Protein AF-A0A453FCE9-F1 (afdb_monomer)

Structure (mmCIF, N/CA/C/O backbone):
data_AF-A0A453FCE9-F1
#
_entry.id   AF-A0A453FCE9-F1
#
loop_
_atom_site.group_PDB
_atom_site.id
_atom_site.type_symbol
_atom_site.label_atom_id
_atom_site.label_alt_id
_atom_site.label_comp_id
_atom_site.label_asym_id
_atom_site.label_entity_id
_atom_site.label_seq_id
_atom_site.pdbx_PDB_ins_code
_atom_site.Cartn_x
_atom_site.Cartn_y
_atom_site.Cartn_z
_atom_site.occupancy
_atom_site.B_iso_or_equiv
_atom_site.auth_seq_id
_atom_site.auth_comp_id
_atom_site.auth_asym_id
_atom_site.auth_atom_id
_atom_site.pdbx_PDB_model_num
ATOM 1 N N . LEU A 1 1 ? -21.455 55.729 -18.531 1.00 39.31 1 LEU A N 1
ATOM 2 C CA . LEU A 1 1 ? -21.793 55.379 -19.933 1.00 39.31 1 LEU A CA 1
ATOM 3 C C . LEU A 1 1 ? -20.491 55.384 -20.735 1.00 39.31 1 LEU A C 1
ATOM 5 O O . LEU A 1 1 ? -19.823 56.404 -20.617 1.00 39.31 1 LEU A O 1
ATOM 9 N N . PRO A 1 2 ? -20.115 54.354 -21.525 1.00 51.72 2 PRO A N 1
ATOM 10 C CA . PRO A 1 2 ? -20.736 53.037 -21.735 1.00 51.72 2 PRO A CA 1
ATOM 11 C C . PRO A 1 2 ? -19.762 51.812 -21.690 1.00 51.72 2 PRO A C 1
ATOM 13 O O . PRO A 1 2 ? -18.545 51.950 -21.678 1.00 51.72 2 PRO A O 1
ATOM 16 N N . SER A 1 3 ? -20.381 50.621 -21.651 1.00 37.94 3 SER A N 1
ATOM 17 C CA . SER A 1 3 ? -19.932 49.245 -22.028 1.00 37.94 3 SER A CA 1
ATOM 18 C C . SER A 1 3 ? -19.780 49.135 -23.584 1.00 37.94 3 SER A C 1
ATOM 20 O O . SER A 1 3 ? -20.099 50.161 -24.194 1.00 37.94 3 SER A O 1
ATOM 22 N N . PRO A 1 4 ? -19.435 48.011 -24.299 1.00 54.06 4 PRO A N 1
ATOM 23 C CA . PRO A 1 4 ? -19.631 46.579 -23.962 1.00 54.06 4 PRO A CA 1
ATOM 24 C C . PRO A 1 4 ? -18.643 45.498 -24.508 1.00 54.06 4 PRO A C 1
ATOM 26 O O . PRO A 1 4 ? -17.776 45.780 -25.320 1.00 54.06 4 PRO A O 1
ATOM 29 N N . ALA A 1 5 ? -18.904 44.241 -24.081 1.00 40.88 5 ALA A N 1
ATOM 30 C CA . ALA A 1 5 ? -18.651 42.920 -24.719 1.00 40.88 5 ALA A CA 1
ATOM 31 C C . ALA A 1 5 ? -17.180 42.502 -24.978 1.00 40.88 5 ALA A C 1
ATOM 33 O O . ALA A 1 5 ? -16.401 43.263 -25.518 1.00 40.88 5 ALA A O 1
ATOM 34 N N . HIS A 1 6 ? -16.672 41.315 -24.613 1.00 47.91 6 HIS A N 1
ATOM 35 C CA . HIS A 1 6 ? -17.135 39.925 -24.786 1.00 47.91 6 HIS A CA 1
ATOM 36 C C . HIS A 1 6 ? -16.629 39.073 -23.590 1.00 47.91 6 HIS A C 1
ATOM 38 O O . HIS A 1 6 ? -15.450 39.117 -23.268 1.00 47.91 6 HIS A O 1
ATOM 44 N N . THR A 1 7 ? -17.464 38.464 -22.741 1.00 46.72 7 THR A N 1
ATOM 45 C CA . THR A 1 7 ? -18.070 37.110 -22.818 1.00 46.72 7 THR A CA 1
ATOM 46 C C . THR A 1 7 ? -17.187 35.991 -23.388 1.00 46.72 7 THR A C 1
ATOM 48 O O . THR A 1 7 ? -17.148 35.808 -24.599 1.00 46.72 7 THR A O 1
ATOM 51 N N . ALA A 1 8 ? -16.609 35.168 -22.504 1.00 35.97 8 ALA A N 1
ATOM 52 C CA . ALA A 1 8 ? -16.487 33.715 -22.684 1.00 35.97 8 ALA A CA 1
ATOM 53 C C . ALA A 1 8 ? -16.200 33.046 -21.325 1.00 35.97 8 ALA A C 1
ATOM 55 O O . ALA A 1 8 ? -15.065 32.976 -20.863 1.00 35.97 8 ALA A O 1
ATOM 56 N N . ALA A 1 9 ? -17.262 32.580 -20.667 1.00 39.06 9 ALA A N 1
ATOM 57 C CA . ALA A 1 9 ? -17.182 31.677 -19.529 1.00 39.06 9 ALA A CA 1
ATOM 58 C C . ALA A 1 9 ? -17.014 30.245 -20.055 1.00 39.06 9 ALA A C 1
ATOM 60 O O . ALA A 1 9 ? -17.889 29.742 -20.758 1.00 39.06 9 ALA A O 1
ATOM 61 N N . LEU A 1 10 ? -15.915 29.577 -19.708 1.00 39.09 10 LEU A N 1
ATOM 62 C CA . LEU A 1 10 ? -15.768 28.138 -19.919 1.00 39.09 10 LEU A CA 1
ATOM 63 C C . LEU A 1 10 ? -16.264 27.415 -18.667 1.00 39.09 10 LEU A C 1
ATOM 65 O O . LEU A 1 10 ? -15.528 27.168 -17.716 1.00 39.09 10 LEU A O 1
ATOM 69 N N . SER A 1 11 ? -17.563 27.126 -18.672 1.00 38.25 11 SER A N 1
ATOM 70 C CA . SER A 1 11 ? -18.203 26.204 -17.741 1.00 38.25 11 SER A CA 1
ATOM 71 C C . SER A 1 11 ? -18.007 24.782 -18.273 1.00 38.25 11 SER A C 1
ATOM 73 O O . SER A 1 11 ? -18.628 24.389 -19.260 1.00 38.25 11 SER A O 1
ATOM 75 N N . LEU A 1 12 ? -17.116 24.011 -17.649 1.00 40.22 12 LEU A N 1
ATOM 76 C CA . LEU A 1 12 ? -16.995 22.575 -17.899 1.00 40.22 12 LEU A CA 1
ATOM 77 C C . LEU A 1 12 ? -18.063 21.849 -17.077 1.00 40.22 12 LEU A C 1
ATOM 79 O O . LEU A 1 12 ? -17.858 21.457 -15.930 1.00 40.22 12 LEU A O 1
ATOM 83 N N . ALA A 1 13 ? -19.239 21.721 -17.687 1.00 37.03 13 ALA A N 1
ATOM 84 C CA . ALA A 1 13 ? -20.346 20.918 -17.205 1.00 37.03 13 ALA A CA 1
ATOM 85 C C . ALA A 1 13 ? -20.037 19.426 -17.400 1.00 37.03 13 ALA A C 1
ATOM 87 O O . ALA A 1 13 ? -20.143 18.897 -18.506 1.00 37.03 13 ALA A O 1
ATOM 88 N N . TRP A 1 14 ? -19.715 18.726 -16.315 1.00 36.38 14 TRP A N 1
ATOM 89 C CA . TRP A 1 14 ? -19.749 17.265 -16.291 1.00 36.38 14 TRP A CA 1
ATOM 90 C C . TRP A 1 14 ? -21.196 16.835 -16.049 1.00 36.38 14 TRP A C 1
ATOM 92 O O . TRP A 1 14 ? -21.679 16.735 -14.923 1.00 36.38 14 TRP A O 1
ATOM 102 N N . ARG A 1 15 ? -21.924 16.668 -17.155 1.00 35.59 15 ARG A N 1
ATOM 103 C CA . ARG A 1 15 ? -23.283 16.129 -17.197 1.00 35.59 15 ARG A CA 1
ATOM 104 C C . ARG A 1 15 ? -23.206 14.611 -17.009 1.00 35.59 15 ARG A C 1
ATOM 106 O O . ARG A 1 15 ? -22.945 13.888 -17.963 1.00 35.59 15 ARG A O 1
ATOM 113 N N . LEU A 1 16 ? -23.433 14.136 -15.787 1.00 41.66 16 LEU A N 1
ATOM 114 C CA . LEU A 1 16 ? -23.678 12.717 -15.513 1.00 41.66 16 LEU A CA 1
ATOM 115 C C . LEU A 1 16 ? -25.127 12.357 -15.893 1.00 41.66 16 LEU A C 1
ATOM 117 O O . LEU A 1 16 ? -26.046 13.079 -15.494 1.00 41.66 16 LEU A O 1
ATOM 121 N N . PRO A 1 17 ? -25.370 11.266 -16.641 1.00 45.47 17 PRO A N 1
ATOM 122 C CA . PRO A 1 17 ? -26.703 10.719 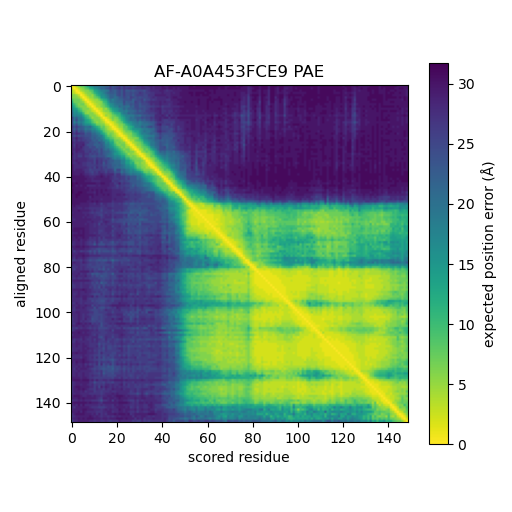-16.833 1.00 45.47 17 PRO A CA 1
ATOM 123 C C . PRO A 1 17 ? -27.001 9.655 -15.765 1.00 45.47 17 PRO A C 1
ATOM 125 O O . PRO A 1 17 ? -26.211 8.738 -15.563 1.00 45.47 17 PRO A O 1
ATOM 128 N N . GLY A 1 18 ? -28.177 9.740 -15.137 1.00 35.00 18 GLY A N 1
ATOM 129 C CA . GLY A 1 18 ? -28.798 8.590 -14.468 1.00 35.00 18 GLY A CA 1
ATOM 130 C C . GLY A 1 18 ? -28.959 8.696 -12.953 1.00 35.00 18 GLY A C 1
ATOM 131 O O . GLY A 1 18 ? -28.340 7.946 -12.210 1.00 35.00 18 GLY A O 1
ATOM 132 N N . CYS A 1 19 ? -29.872 9.558 -12.504 1.00 42.72 19 CYS A N 1
ATOM 133 C CA . CYS A 1 19 ? -30.542 9.397 -11.212 1.00 42.72 19 CYS A CA 1
ATOM 134 C C . CYS A 1 19 ? -31.909 8.734 -11.437 1.00 42.72 19 CYS A C 1
ATOM 136 O O . CYS A 1 19 ? -32.714 9.268 -12.201 1.00 42.72 19 CYS A O 1
ATOM 138 N N . PRO A 1 20 ? -32.218 7.650 -10.713 1.00 45.31 20 PRO A N 1
ATOM 139 C CA . PRO A 1 20 ? -33.559 7.448 -10.180 1.00 45.31 20 PRO A CA 1
ATOM 140 C C . PRO A 1 20 ? -33.468 7.338 -8.650 1.00 45.31 20 PRO A C 1
ATOM 142 O O . PRO A 1 20 ? -32.755 6.513 -8.091 1.00 45.31 20 PRO A O 1
ATOM 145 N N . SER A 1 21 ? -34.030 8.330 -7.962 1.00 40.03 21 SER A N 1
ATOM 146 C CA . SER A 1 21 ? -35.300 8.227 -7.224 1.00 40.03 21 SER A CA 1
ATOM 147 C C . SER A 1 21 ? -35.096 8.047 -5.718 1.00 40.03 21 SER A C 1
ATOM 149 O O . SER A 1 21 ? -34.956 6.937 -5.212 1.00 40.03 21 SER A O 1
ATOM 151 N N . SER A 1 22 ? -35.148 9.177 -5.006 1.00 48.56 22 SER A N 1
ATOM 152 C CA . SER A 1 22 ? -35.594 9.237 -3.610 1.00 48.56 22 SER A CA 1
ATOM 153 C C . SER A 1 22 ? -37.014 8.669 -3.487 1.00 48.56 22 SER A C 1
ATOM 155 O O . SER A 1 22 ? -37.815 8.805 -4.413 1.00 48.56 22 SER A O 1
ATOM 157 N N . PRO A 1 23 ? -37.363 8.107 -2.324 1.00 44.03 23 PRO A N 1
ATOM 158 C CA . PRO A 1 23 ? -38.251 8.848 -1.422 1.00 44.03 23 PRO A CA 1
ATOM 159 C C . PRO A 1 23 ? -37.747 8.754 0.031 1.00 44.03 23 PRO A C 1
ATOM 161 O O . PRO A 1 23 ? -37.318 7.708 0.499 1.00 44.03 23 PRO A O 1
ATOM 164 N N . SER A 1 24 ? -37.615 9.864 0.756 1.00 47.34 24 SER A N 1
ATOM 165 C CA . SER A 1 24 ? -38.717 10.513 1.482 1.00 47.34 24 SER A CA 1
ATOM 166 C C . SER A 1 24 ? -39.501 9.513 2.341 1.00 47.34 24 SER A C 1
ATOM 168 O O . SER A 1 24 ? -40.599 9.093 1.987 1.00 47.34 24 SER A O 1
ATOM 170 N N . VAL A 1 25 ? -38.916 9.097 3.469 1.00 35.62 25 VAL A N 1
ATOM 171 C CA . VAL A 1 25 ? -39.656 8.367 4.505 1.00 35.62 25 VAL A CA 1
ATOM 172 C C . VAL A 1 25 ? -40.380 9.400 5.354 1.00 35.62 25 VAL A C 1
ATOM 174 O O . VAL A 1 25 ? -39.794 10.091 6.187 1.00 35.62 25 VAL A O 1
ATOM 177 N N . ALA A 1 26 ? -41.667 9.528 5.054 1.00 36.78 26 ALA A N 1
ATOM 178 C CA . ALA A 1 26 ? -42.620 10.328 5.785 1.00 36.78 26 ALA A CA 1
ATOM 179 C C . ALA A 1 26 ? -42.751 9.835 7.230 1.00 36.78 26 ALA A C 1
ATOM 181 O O . ALA A 1 26 ? -42.926 8.650 7.511 1.00 36.78 26 ALA A O 1
ATOM 182 N N . LEU A 1 27 ? -42.716 10.805 8.133 1.00 43.09 27 LEU A N 1
ATOM 183 C CA . LEU A 1 27 ? -43.247 10.721 9.478 1.00 43.09 27 LEU A CA 1
ATOM 184 C C . LEU A 1 27 ? -44.753 10.423 9.375 1.00 43.09 27 LEU A C 1
ATOM 186 O O . LEU A 1 27 ? -45.506 11.264 8.884 1.00 43.09 27 LEU A O 1
ATOM 190 N N . GLN A 1 28 ? -45.213 9.261 9.838 1.00 37.41 28 GLN A N 1
ATOM 191 C CA . GLN A 1 28 ? -46.628 9.078 10.154 1.00 37.41 28 GLN A CA 1
ATOM 192 C C . GLN A 1 28 ? -46.808 8.258 11.429 1.00 37.41 28 GLN A C 1
ATOM 194 O O . GLN A 1 28 ? -46.182 7.222 11.642 1.00 37.41 28 GLN A O 1
ATOM 199 N N . ALA A 1 29 ? -47.625 8.840 12.301 1.00 35.28 29 ALA A N 1
ATOM 200 C CA . ALA A 1 29 ? -47.950 8.419 13.647 1.00 35.28 29 ALA A CA 1
ATOM 201 C C . ALA A 1 29 ? -49.017 7.304 13.676 1.00 35.28 29 ALA A C 1
ATOM 203 O O . ALA A 1 29 ? -49.667 7.020 12.675 1.00 35.28 29 ALA A O 1
ATOM 204 N N . LEU A 1 30 ? -49.168 6.707 14.865 1.00 40.12 30 LEU A N 1
ATOM 205 C CA . LEU A 1 30 ? -50.062 5.612 15.272 1.00 40.12 30 LEU A CA 1
ATOM 206 C C . LEU A 1 30 ? -51.540 5.775 14.817 1.00 40.12 30 LEU A C 1
ATOM 208 O O . LEU A 1 30 ? -51.993 6.892 14.569 1.00 40.12 30 LEU A O 1
ATOM 212 N N . PRO A 1 31 ? -52.347 4.694 14.871 1.00 45.50 31 PRO A N 1
ATOM 213 C CA . PRO A 1 31 ? -53.148 4.519 16.085 1.00 45.50 31 PRO A CA 1
ATOM 214 C C . PRO A 1 31 ? -53.189 3.090 16.650 1.00 45.50 31 PRO A C 1
ATOM 216 O O . PRO A 1 31 ? -53.050 2.076 15.974 1.00 45.50 31 PRO A O 1
ATOM 219 N N . VAL A 1 32 ? -53.400 3.095 17.960 1.00 53.56 32 VAL A N 1
ATOM 220 C CA . VAL A 1 32 ? -53.694 2.009 18.889 1.00 53.56 32 VAL A CA 1
ATOM 221 C C . VAL A 1 32 ? -54.953 1.217 18.501 1.00 53.56 32 VAL A C 1
ATOM 223 O O . VAL A 1 32 ? -55.996 1.804 18.228 1.00 53.56 32 VAL A O 1
ATOM 226 N N . ALA A 1 33 ? -54.890 -0.115 18.561 1.00 35.31 33 ALA A N 1
ATOM 227 C CA . ALA A 1 33 ? -56.069 -0.967 18.713 1.00 35.31 33 ALA A CA 1
ATOM 228 C C . ALA A 1 33 ? -55.697 -2.229 19.508 1.00 35.31 33 ALA A C 1
ATOM 230 O O . ALA A 1 33 ? -54.917 -3.066 19.061 1.00 35.31 33 ALA A O 1
ATOM 231 N N . ALA A 1 34 ? -56.231 -2.303 20.725 1.00 44.38 34 ALA A N 1
ATOM 232 C CA . ALA A 1 34 ? -56.152 -3.427 21.656 1.00 44.38 34 ALA A CA 1
ATOM 233 C C . ALA A 1 34 ? -57.446 -4.309 21.544 1.00 44.38 34 ALA A C 1
ATOM 235 O O . ALA A 1 34 ? -58.241 -4.055 20.642 1.00 44.38 34 ALA A O 1
ATOM 236 N N . PRO A 1 35 ? -57.681 -5.342 22.392 1.00 73.19 35 PRO A N 1
ATOM 237 C CA . PRO A 1 35 ? -57.877 -6.777 22.068 1.00 73.19 35 PRO A CA 1
ATOM 238 C C . PRO A 1 35 ? -59.355 -7.262 22.265 1.00 73.19 35 PRO A C 1
ATOM 240 O O . PRO A 1 35 ? -60.193 -6.378 22.462 1.00 73.19 35 PRO A O 1
ATOM 243 N N . PRO A 1 36 ? -59.768 -8.575 22.217 1.00 61.66 36 PRO A N 1
ATOM 244 C CA . PRO A 1 36 ? -59.579 -9.571 23.315 1.00 61.66 36 PRO A CA 1
ATOM 245 C C . PRO A 1 36 ? -59.648 -11.090 22.849 1.00 61.66 36 PRO A C 1
ATOM 247 O O . PRO A 1 36 ? -59.288 -11.351 21.705 1.00 61.66 36 PRO A O 1
ATOM 250 N N . PRO A 1 37 ? -59.990 -12.128 23.671 1.00 63.78 37 PRO A N 1
ATOM 251 C CA . PRO A 1 37 ? -59.034 -13.119 24.213 1.00 63.78 37 PRO A CA 1
ATOM 252 C C . PRO A 1 37 ? -59.446 -14.612 24.035 1.00 63.78 37 PRO A C 1
ATOM 254 O O . PRO A 1 37 ? -60.570 -14.900 23.640 1.00 63.78 37 PRO A O 1
ATOM 257 N N . SER A 1 38 ? -58.584 -15.580 24.402 1.00 44.06 38 SER A N 1
ATOM 258 C CA . SER A 1 38 ? -58.909 -16.703 25.331 1.00 44.06 38 SER A CA 1
ATOM 259 C C . SER A 1 38 ? -57.966 -17.924 25.256 1.00 44.06 38 SER A C 1
ATOM 261 O O . SER A 1 38 ? -57.537 -18.358 24.193 1.00 44.06 38 SER A O 1
ATOM 263 N N . SER A 1 39 ? -57.749 -18.514 26.439 1.00 49.22 39 SER A N 1
ATOM 264 C CA . SER A 1 39 ? -57.092 -19.792 26.776 1.00 49.22 39 SER A CA 1
ATOM 265 C C . SER A 1 39 ? -55.552 -19.768 26.878 1.00 49.22 39 SER A C 1
ATOM 267 O O . SER A 1 39 ? -54.829 -19.875 25.902 1.00 49.22 39 SER A O 1
ATOM 269 N N . SER A 1 40 ? -54.981 -19.405 28.032 1.00 51.12 40 SER A N 1
ATOM 270 C CA . SER A 1 40 ? -54.836 -20.222 29.258 1.00 51.12 40 SER A CA 1
ATOM 271 C C . SER A 1 40 ? -53.807 -21.350 29.130 1.00 51.12 40 SER A C 1
ATOM 273 O O . SER A 1 40 ? -54.182 -22.510 29.025 1.00 51.12 40 SER A O 1
ATOM 275 N N . ALA A 1 41 ? -52.514 -21.032 29.241 1.00 38.44 41 ALA A N 1
ATOM 276 C CA . ALA A 1 41 ? -51.516 -21.994 29.714 1.00 38.44 41 ALA A CA 1
ATOM 277 C C . ALA A 1 41 ? -50.272 -21.276 30.265 1.00 38.44 41 ALA A C 1
ATOM 279 O O . ALA A 1 41 ? -49.434 -20.775 29.530 1.00 38.44 41 ALA A O 1
ATOM 280 N N . ALA A 1 42 ? -50.225 -21.208 31.594 1.00 38.19 42 ALA A N 1
ATOM 281 C CA . ALA A 1 42 ? -49.042 -21.320 32.442 1.00 38.19 42 ALA A CA 1
ATOM 282 C C . ALA A 1 42 ? -47.712 -20.672 31.988 1.00 38.19 42 ALA A C 1
ATOM 284 O O . ALA A 1 42 ? -46.970 -21.197 31.171 1.00 38.19 42 ALA A O 1
ATOM 285 N N . ARG A 1 43 ? -47.363 -19.587 32.693 1.00 43.28 43 ARG A N 1
ATOM 286 C CA . ARG A 1 43 ? -46.029 -19.287 33.247 1.00 43.28 43 ARG A CA 1
ATOM 287 C C . ARG A 1 43 ? -44.845 -20.076 32.657 1.00 43.28 43 ARG A C 1
ATOM 289 O O . ARG A 1 43 ? -44.532 -21.163 33.135 1.00 43.28 43 ARG A O 1
ATOM 296 N N . GLN A 1 44 ? -44.039 -19.400 31.845 1.00 39.16 44 GLN A N 1
ATOM 297 C CA . GLN A 1 44 ? -42.588 -19.513 31.978 1.00 39.16 44 GLN A CA 1
ATOM 298 C C . GLN A 1 44 ? -41.926 -18.170 31.660 1.00 39.16 44 GLN A C 1
ATOM 300 O O . GLN A 1 44 ? -41.948 -17.673 30.541 1.00 39.16 44 GLN A O 1
ATOM 305 N N . LEU A 1 45 ? -41.376 -17.557 32.707 1.00 46.31 45 LEU A N 1
ATOM 306 C CA . LEU A 1 45 ? -40.428 -16.458 32.610 1.00 46.31 45 LEU A CA 1
ATOM 307 C C . LEU A 1 45 ? -39.117 -17.032 32.066 1.00 46.31 45 LEU A C 1
ATOM 309 O O . LEU A 1 45 ? -38.404 -17.721 32.790 1.00 46.31 45 LEU A O 1
ATOM 313 N N . THR A 1 46 ? -38.791 -16.736 30.814 1.00 45.44 46 THR A N 1
ATOM 314 C CA . THR A 1 46 ? -37.430 -16.882 30.286 1.00 45.44 46 THR A CA 1
ATOM 315 C C . THR A 1 46 ? -36.889 -15.499 29.935 1.00 45.44 46 THR A C 1
ATOM 317 O O . THR A 1 46 ? -37.344 -14.905 28.956 1.00 45.44 46 THR A O 1
ATOM 320 N N . PRO A 1 47 ? -35.919 -14.958 30.689 1.00 52.03 47 PRO A N 1
ATOM 321 C CA . PRO A 1 47 ? -35.194 -13.767 30.290 1.00 52.03 47 PRO A CA 1
ATOM 322 C C . PRO A 1 47 ? -33.963 -14.206 29.497 1.00 52.03 47 PRO A C 1
ATOM 324 O O . PRO A 1 47 ? -32.893 -14.300 30.078 1.00 52.03 47 PRO A O 1
ATOM 327 N N . MET A 1 48 ? -34.075 -14.552 28.208 1.00 41.34 48 MET A N 1
ATOM 328 C CA . MET A 1 48 ? -32.873 -14.894 27.425 1.00 41.34 48 MET A CA 1
ATOM 329 C C . MET A 1 48 ? -33.111 -14.940 25.907 1.00 41.34 48 MET A C 1
ATOM 331 O O . MET A 1 48 ? -33.283 -16.002 25.325 1.00 41.34 48 MET A O 1
ATOM 335 N N . ALA A 1 49 ? -33.091 -13.779 25.243 1.00 47.38 49 ALA A N 1
ATOM 336 C CA . ALA A 1 49 ? -32.937 -13.696 23.781 1.00 47.38 49 ALA A CA 1
ATOM 337 C C . ALA A 1 49 ? -32.373 -12.333 23.318 1.00 47.38 49 ALA A C 1
ATOM 339 O O . ALA A 1 49 ? -32.817 -11.766 22.329 1.00 47.38 49 ALA A O 1
ATOM 340 N N . ALA A 1 50 ? -31.386 -11.779 24.031 1.00 52.00 50 ALA A N 1
ATOM 341 C CA . ALA A 1 50 ? -30.664 -10.565 23.611 1.00 52.00 50 ALA A CA 1
ATOM 342 C C . ALA A 1 50 ? -29.370 -10.867 22.815 1.00 52.00 50 ALA A C 1
ATOM 344 O O . ALA A 1 50 ? -28.576 -9.973 22.532 1.00 52.00 50 ALA A O 1
ATOM 345 N N . ALA A 1 51 ? -29.142 -12.132 22.445 1.00 56.03 51 ALA A N 1
ATOM 346 C CA . ALA A 1 51 ? -27.911 -12.585 21.801 1.00 56.03 51 ALA A CA 1
ATOM 347 C C . ALA A 1 51 ? -27.705 -12.190 20.314 1.00 56.03 51 ALA A C 1
ATOM 349 O O . ALA A 1 51 ? -26.538 -12.098 19.926 1.00 56.03 51 ALA A O 1
ATOM 350 N N . PRO A 1 52 ? -28.721 -11.920 19.457 1.00 64.75 52 PRO A N 1
ATOM 351 C CA . PRO A 1 52 ? -28.447 -11.695 18.032 1.00 64.75 52 PRO A CA 1
ATOM 352 C C . PRO A 1 52 ? -27.902 -10.291 17.738 1.00 64.75 52 PRO A C 1
ATOM 354 O O . PRO A 1 52 ? -26.987 -10.144 16.938 1.00 64.75 52 PRO A O 1
ATOM 357 N N . VAL A 1 53 ? -28.388 -9.249 18.421 1.00 75.75 53 VAL A N 1
ATOM 358 C CA . VAL A 1 53 ? -27.986 -7.863 18.108 1.00 75.75 53 VAL A CA 1
ATOM 359 C C . VAL A 1 53 ? -26.585 -7.553 18.640 1.00 75.75 53 VAL A C 1
ATOM 361 O O . VAL A 1 53 ? -25.784 -6.917 17.959 1.00 75.75 53 VAL A O 1
ATOM 364 N N . ALA A 1 54 ? -26.256 -8.046 19.838 1.00 80.81 54 ALA A N 1
ATOM 365 C CA . ALA A 1 54 ? -24.935 -7.856 20.433 1.00 80.81 54 ALA A CA 1
ATOM 366 C C . ALA A 1 54 ? -23.840 -8.605 19.654 1.00 80.81 54 ALA A C 1
ATOM 368 O O . ALA A 1 54 ? -22.777 -8.042 19.392 1.00 80.81 54 ALA A O 1
ATOM 369 N N . SER A 1 55 ? -24.111 -9.845 19.229 1.00 85.12 55 SER A N 1
ATOM 370 C CA . SER A 1 55 ? -23.179 -10.619 18.398 1.00 85.12 55 SER A CA 1
ATOM 371 C C . SER A 1 55 ? -23.017 -10.013 17.000 1.00 85.12 55 SER A C 1
ATOM 373 O O . SER A 1 55 ? -21.897 -9.936 16.493 1.00 85.12 55 SER A O 1
ATOM 375 N N . GLN A 1 56 ? -24.092 -9.485 16.412 1.00 87.06 56 GLN A N 1
ATOM 376 C CA . GLN A 1 56 ? -24.038 -8.785 15.129 1.00 87.06 56 GLN A 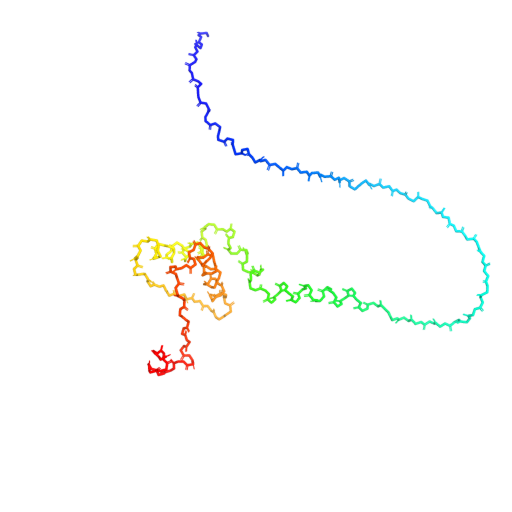CA 1
ATOM 377 C C . GLN A 1 56 ? -23.240 -7.474 15.215 1.00 87.06 56 GLN A C 1
ATOM 379 O O . GLN A 1 56 ? -22.375 -7.225 14.376 1.00 87.06 56 GLN A O 1
ATOM 384 N N . ALA A 1 57 ? -23.454 -6.664 16.256 1.00 89.19 57 ALA A N 1
ATOM 385 C CA . ALA A 1 57 ? -22.662 -5.457 16.494 1.00 89.19 57 ALA A CA 1
ATOM 386 C C . ALA A 1 57 ? -21.176 -5.788 16.707 1.00 89.19 57 ALA A C 1
ATOM 388 O O . ALA A 1 57 ? -20.301 -5.120 16.152 1.00 89.19 57 ALA A O 1
ATOM 389 N N . GLN A 1 58 ? -20.883 -6.855 17.455 1.00 91.88 58 GLN A N 1
ATOM 390 C CA . GLN A 1 58 ? -19.517 -7.327 17.655 1.00 91.88 58 GLN A CA 1
ATOM 391 C C . GLN A 1 58 ? -18.862 -7.740 16.330 1.00 91.88 58 GLN A C 1
ATOM 393 O O . GLN A 1 58 ? -17.711 -7.379 16.095 1.00 91.88 58 GLN A O 1
ATOM 398 N N . ALA A 1 59 ? -19.572 -8.453 15.454 1.00 88.38 59 ALA A N 1
ATOM 399 C CA . ALA A 1 59 ? -19.052 -8.850 14.146 1.00 88.38 59 ALA A CA 1
ATOM 400 C C . ALA A 1 59 ? -18.699 -7.632 13.276 1.00 88.38 59 ALA A C 1
ATOM 402 O O . ALA A 1 59 ? -17.612 -7.583 12.704 1.00 88.38 59 ALA A O 1
ATOM 403 N N . VAL A 1 60 ? -19.562 -6.611 13.249 1.00 88.06 60 VAL A N 1
ATOM 404 C CA . VAL A 1 60 ? -19.316 -5.367 12.498 1.00 88.06 60 VAL A CA 1
ATOM 405 C C . VAL A 1 60 ? -18.109 -4.606 13.049 1.00 88.06 60 VAL A C 1
ATOM 407 O O . VAL A 1 60 ? -17.272 -4.130 12.280 1.00 88.06 60 VAL A O 1
ATOM 410 N N . LEU A 1 61 ? -17.986 -4.498 14.375 1.00 88.44 61 LEU A N 1
ATOM 411 C CA . LEU A 1 61 ? -16.841 -3.839 15.007 1.00 88.44 61 LEU A CA 1
ATOM 412 C C . LEU A 1 61 ? -15.541 -4.607 14.761 1.00 88.44 61 LEU A C 1
ATOM 414 O O . LEU A 1 61 ? -14.522 -3.988 14.465 1.00 88.44 61 LEU A O 1
ATOM 418 N N . ARG A 1 62 ? -15.573 -5.942 14.841 1.00 88.50 62 ARG A N 1
ATOM 419 C CA . ARG A 1 62 ? -14.407 -6.784 14.544 1.00 88.50 62 ARG A CA 1
ATOM 420 C C . ARG A 1 62 ? -13.979 -6.649 13.090 1.00 88.50 62 ARG A C 1
ATOM 422 O O . ARG A 1 62 ? -12.794 -6.461 12.865 1.00 88.50 62 ARG A O 1
ATOM 429 N N . GLY A 1 63 ? -14.919 -6.653 12.143 1.00 85.94 63 GLY A N 1
ATOM 430 C CA . GLY A 1 63 ? -14.620 -6.379 10.734 1.00 85.94 63 GLY A CA 1
ATOM 431 C C . GLY A 1 63 ? -13.915 -5.034 10.579 1.00 85.94 63 GLY A C 1
ATOM 432 O O . GLY A 1 63 ? -12.762 -4.974 10.177 1.00 85.94 63 GLY A O 1
ATOM 433 N N . ARG A 1 64 ? -14.526 -3.954 11.076 1.00 84.75 64 ARG A N 1
ATOM 434 C CA . ARG A 1 64 ? -13.956 -2.599 10.969 1.00 84.75 64 ARG A CA 1
ATOM 435 C C . ARG A 1 64 ? -12.578 -2.422 11.602 1.00 84.75 64 ARG A C 1
ATOM 437 O O . ARG A 1 64 ? -11.791 -1.623 11.108 1.00 84.75 64 ARG A O 1
ATOM 444 N N . LEU A 1 65 ? -12.310 -3.089 12.721 1.00 82.62 65 LEU A N 1
ATOM 445 C CA . LEU A 1 65 ? -11.029 -2.972 13.420 1.00 82.62 65 LEU A CA 1
ATOM 446 C C . LEU A 1 65 ? -9.944 -3.860 12.807 1.00 82.62 65 LEU A C 1
ATOM 448 O O . LEU A 1 65 ? -8.766 -3.521 12.905 1.00 82.62 65 LEU A O 1
ATOM 452 N N . CYS A 1 66 ? -10.326 -4.987 12.207 1.00 82.06 66 CYS A N 1
ATOM 453 C CA . CYS A 1 66 ? -9.395 -5.916 11.576 1.00 82.06 66 CYS A CA 1
ATOM 454 C C . CYS A 1 66 ? -9.157 -5.609 10.093 1.00 82.06 66 CYS A C 1
ATOM 456 O O . CYS A 1 66 ? -8.140 -6.049 9.565 1.00 82.06 66 CYS A O 1
ATOM 458 N N . ASP A 1 67 ? -10.039 -4.850 9.439 1.00 80.06 67 ASP A N 1
ATOM 459 C CA . ASP A 1 67 ? -9.911 -4.516 8.024 1.00 80.06 67 ASP A CA 1
ATOM 460 C C . ASP A 1 67 ? -8.878 -3.397 7.803 1.00 80.06 67 ASP A C 1
ATOM 462 O O . ASP A 1 67 ? -9.136 -2.231 8.140 1.00 80.06 67 ASP A O 1
ATOM 466 N N . PRO A 1 68 ? -7.722 -3.696 7.176 1.00 72.00 68 PRO A N 1
ATOM 467 C CA . PRO A 1 68 ? -6.697 -2.690 6.913 1.00 72.00 68 PRO A CA 1
ATOM 468 C C . PRO A 1 6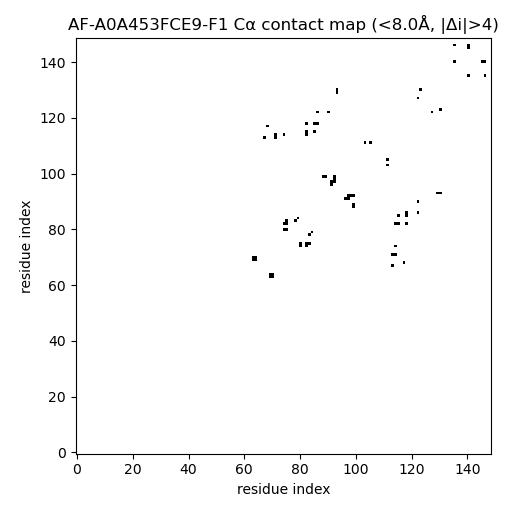8 ? -7.226 -1.594 5.979 1.00 72.00 68 PRO A C 1
ATOM 470 O O . PRO A 1 68 ? -6.966 -0.411 6.203 1.00 72.00 68 PRO A O 1
ATOM 473 N N . ALA A 1 69 ? -8.059 -1.953 5.000 1.00 69.94 69 ALA A N 1
ATOM 474 C CA . ALA A 1 69 ? -8.688 -0.998 4.094 1.00 69.94 69 ALA A CA 1
ATOM 475 C C . ALA A 1 69 ? -9.544 0.042 4.840 1.00 69.94 69 ALA A C 1
ATOM 477 O O . ALA A 1 69 ? -9.513 1.228 4.508 1.00 69.94 69 ALA A O 1
ATOM 478 N N . PHE A 1 70 ? -10.272 -0.364 5.888 1.00 69.12 70 PHE A N 1
ATOM 479 C CA . PHE A 1 70 ? -11.130 0.544 6.651 1.00 69.12 70 PHE A CA 1
ATOM 480 C C . PHE A 1 70 ? -10.311 1.490 7.535 1.00 69.12 70 PHE A C 1
ATOM 482 O O . PHE A 1 70 ? -10.535 2.704 7.512 1.00 69.12 70 PHE A O 1
ATOM 489 N N . VAL A 1 71 ? -9.333 0.958 8.272 1.00 70.25 71 VAL A N 1
ATOM 490 C CA . VAL A 1 71 ? -8.487 1.739 9.191 1.00 70.25 71 VAL A CA 1
ATOM 491 C C . VAL A 1 71 ? -7.636 2.754 8.430 1.00 70.25 71 VAL A C 1
ATOM 493 O O . VAL A 1 71 ? -7.483 3.900 8.865 1.00 70.25 71 VAL A O 1
ATOM 496 N N . HIS A 1 72 ? -7.121 2.354 7.270 1.00 70.94 72 HIS A N 1
ATOM 497 C CA . HIS A 1 72 ? -6.184 3.160 6.505 1.00 70.94 72 HIS A CA 1
ATOM 498 C C . HIS A 1 72 ? -6.838 3.999 5.395 1.00 70.94 72 HIS A C 1
ATOM 500 O O . HIS A 1 72 ? -6.183 4.894 4.865 1.00 70.94 72 HIS A O 1
ATOM 506 N N . SER A 1 73 ? -8.143 3.837 5.134 1.00 70.12 73 SER A N 1
ATOM 507 C CA . SER A 1 73 ? -8.923 4.692 4.216 1.00 70.12 73 SER A CA 1
ATOM 508 C C . SER A 1 73 ? -8.757 6.192 4.486 1.00 70.12 73 SER A C 1
ATOM 510 O O . SER A 1 73 ? -8.667 6.994 3.558 1.00 70.12 73 SER A O 1
ATOM 512 N N . ARG A 1 74 ? -8.634 6.586 5.761 1.00 68.75 74 ARG A N 1
ATOM 513 C CA . ARG A 1 74 ? -8.415 7.988 6.150 1.00 68.75 74 ARG A CA 1
ATOM 514 C C . ARG A 1 74 ? -7.092 8.554 5.634 1.00 68.75 74 ARG A C 1
ATOM 516 O O . ARG A 1 74 ? -6.988 9.763 5.458 1.00 68.75 74 ARG A O 1
ATOM 523 N N . LEU A 1 75 ? -6.098 7.702 5.382 1.00 67.44 75 LEU A N 1
ATOM 524 C CA . LEU A 1 75 ? -4.792 8.111 4.865 1.00 67.44 75 LEU A CA 1
ATOM 525 C C . LEU A 1 75 ? -4.840 8.454 3.369 1.00 67.44 75 LEU A C 1
ATOM 527 O O . LEU A 1 75 ? -4.009 9.240 2.930 1.00 67.44 75 LEU A O 1
ATOM 531 N N . ARG A 1 76 ? -5.826 7.945 2.610 1.00 66.69 76 ARG A N 1
ATOM 532 C CA . ARG A 1 76 ? -6.040 8.316 1.196 1.00 66.69 76 ARG A CA 1
ATOM 533 C C . ARG A 1 76 ? -6.613 9.729 1.021 1.00 66.69 76 ARG A C 1
ATOM 535 O O . ARG A 1 76 ? -6.464 10.323 -0.036 1.00 66.69 76 ARG A O 1
ATOM 542 N N . SER A 1 77 ? -7.284 10.272 2.040 1.00 63.94 77 SER A N 1
ATOM 543 C CA . SER A 1 77 ? -8.114 11.478 1.899 1.00 63.94 77 SER A CA 1
ATOM 544 C C . SER A 1 77 ? -7.336 12.798 1.824 1.00 63.94 77 SER A C 1
ATOM 546 O O . SER A 1 77 ? -7.951 13.823 1.534 1.00 63.94 77 SER A O 1
ATOM 548 N N . SER A 1 78 ? -6.035 12.816 2.128 1.00 66.06 78 SER A N 1
ATOM 549 C CA . SER A 1 78 ? -5.248 14.055 2.137 1.00 66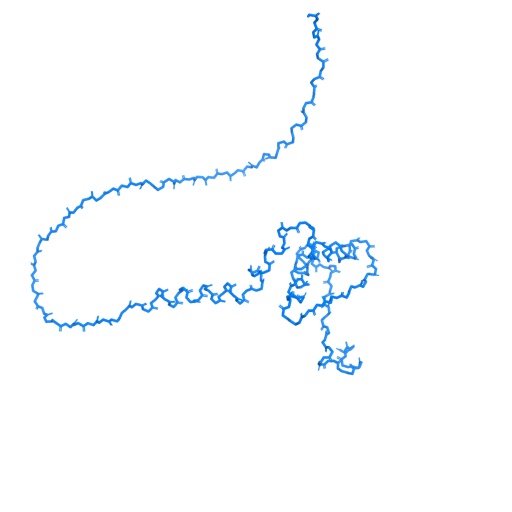.06 78 SER A CA 1
ATOM 550 C C . SER A 1 78 ? -4.109 14.010 1.106 1.00 66.06 78 SER A C 1
ATOM 552 O O . SER A 1 78 ? -3.331 13.048 1.100 1.00 66.06 78 SER A O 1
ATOM 554 N N . PRO A 1 79 ? -3.997 15.037 0.237 1.00 58.03 79 PRO A N 1
ATOM 555 C CA . PRO A 1 79 ? -3.048 15.057 -0.875 1.00 58.03 79 PRO A CA 1
ATOM 556 C C . PRO A 1 79 ? -1.580 15.131 -0.427 1.00 58.03 79 PRO A C 1
ATOM 558 O O . PRO A 1 79 ? -0.728 14.595 -1.126 1.00 58.03 79 PRO A O 1
ATOM 561 N N . ASP A 1 80 ? -1.275 15.673 0.757 1.00 66.19 80 ASP A N 1
ATOM 562 C CA . ASP A 1 80 ? 0.105 15.851 1.256 1.00 66.19 80 ASP A CA 1
ATOM 563 C C . ASP A 1 80 ? 0.619 14.694 2.130 1.00 66.19 80 ASP A C 1
ATOM 565 O O . ASP A 1 80 ? 1.644 14.790 2.818 1.00 66.19 80 ASP A O 1
ATOM 569 N N . THR A 1 81 ? -0.101 13.577 2.134 1.00 79.88 81 THR A N 1
ATOM 570 C CA . THR A 1 81 ? 0.221 12.427 2.978 1.00 79.88 81 THR A CA 1
ATOM 571 C C . THR A 1 81 ? 1.404 11.620 2.448 1.00 79.88 81 THR A C 1
ATOM 573 O O . THR A 1 81 ? 1.764 11.650 1.270 1.00 79.88 81 THR A O 1
ATOM 576 N N . ASN A 1 82 ? 2.002 10.822 3.338 1.00 86.50 82 ASN A N 1
ATOM 577 C CA . ASN A 1 82 ? 3.026 9.840 2.966 1.00 86.50 82 ASN A CA 1
ATOM 578 C C . ASN A 1 82 ? 2.527 8.855 1.896 1.00 86.50 82 ASN A C 1
ATOM 580 O O . ASN A 1 82 ? 3.325 8.369 1.100 1.00 86.50 82 ASN A O 1
ATOM 584 N N . TYR A 1 83 ? 1.216 8.597 1.864 1.00 87.94 83 TYR A N 1
ATOM 585 C CA . TYR A 1 83 ? 0.573 7.771 0.850 1.00 87.94 83 TYR A CA 1
ATOM 586 C C . TYR A 1 83 ? 0.715 8.390 -0.549 1.00 87.94 83 TYR A C 1
ATOM 588 O O . TYR A 1 83 ? 1.231 7.721 -1.437 1.00 87.94 83 TYR A O 1
ATOM 596 N N . SER A 1 84 ? 0.363 9.667 -0.743 1.00 89.06 84 SER A N 1
ATOM 597 C CA . SER A 1 84 ? 0.471 10.326 -2.056 1.00 89.06 84 SER A CA 1
ATOM 598 C C . SER A 1 84 ? 1.908 10.361 -2.574 1.00 89.06 84 SER A C 1
ATOM 600 O O . SER A 1 84 ? 2.150 10.109 -3.751 1.00 89.06 84 SER A O 1
ATOM 602 N N . LYS A 1 85 ? 2.875 10.617 -1.683 1.00 90.75 85 LYS A N 1
ATOM 603 C CA . LYS A 1 85 ? 4.307 10.622 -2.027 1.00 90.75 85 LYS A CA 1
ATOM 604 C C . LYS A 1 85 ? 4.783 9.243 -2.473 1.00 90.75 85 LYS A C 1
ATOM 606 O O . LYS A 1 85 ? 5.471 9.129 -3.483 1.00 90.75 85 LYS A O 1
ATOM 611 N N . LEU A 1 86 ? 4.404 8.198 -1.736 1.00 92.38 86 LEU A N 1
ATOM 612 C CA . LEU A 1 86 ? 4.751 6.825 -2.089 1.00 92.38 86 LEU A CA 1
ATOM 613 C C . LEU A 1 86 ? 4.066 6.404 -3.394 1.00 92.38 86 LEU A C 1
ATOM 615 O O . LEU A 1 86 ? 4.728 5.858 -4.270 1.00 92.38 86 LEU A O 1
ATOM 619 N N . LYS A 1 87 ? 2.775 6.721 -3.557 1.00 91.56 87 LYS A N 1
ATOM 620 C CA . LYS A 1 87 ? 2.024 6.448 -4.785 1.00 91.56 87 LYS A CA 1
ATOM 621 C C . LYS A 1 87 ? 2.677 7.105 -5.992 1.00 91.56 87 LYS A C 1
ATOM 623 O O . LYS A 1 87 ? 2.880 6.423 -6.986 1.00 91.56 87 LYS A O 1
ATOM 628 N N . TYR A 1 88 ? 3.056 8.378 -5.890 1.00 91.56 88 TYR A N 1
ATOM 629 C CA . TYR A 1 88 ? 3.747 9.084 -6.966 1.00 91.56 88 TYR A CA 1
ATOM 630 C C . TYR A 1 88 ? 5.061 8.395 -7.352 1.00 91.56 88 TYR A C 1
ATOM 632 O O . TYR A 1 88 ? 5.265 8.111 -8.524 1.00 91.56 88 TYR A O 1
ATOM 640 N N . LEU A 1 89 ? 5.915 8.061 -6.377 1.00 93.06 89 LEU A N 1
ATOM 641 C CA . LEU A 1 89 ? 7.208 7.422 -6.650 1.00 93.06 89 LEU A CA 1
ATOM 642 C C . LEU A 1 89 ? 7.071 6.033 -7.288 1.00 93.06 89 LEU A C 1
ATOM 644 O O . LEU A 1 89 ? 7.857 5.670 -8.161 1.00 93.06 89 LEU A O 1
ATOM 648 N N . VAL A 1 90 ? 6.100 5.232 -6.848 1.00 91.62 90 VAL A N 1
ATOM 649 C CA . VAL A 1 90 ? 5.902 3.890 -7.414 1.00 91.62 90 VAL A CA 1
ATOM 650 C C . VAL A 1 90 ? 5.201 3.986 -8.774 1.00 91.62 90 VAL A C 1
ATOM 652 O O . VAL A 1 90 ? 5.609 3.307 -9.710 1.00 91.62 90 VAL A O 1
ATOM 655 N N . SER A 1 91 ? 4.220 4.879 -8.925 1.00 90.81 91 SER A N 1
ATOM 656 C CA . SER A 1 91 ? 3.526 5.135 -10.196 1.00 90.81 91 SER A CA 1
ATOM 657 C C . SER A 1 91 ? 4.478 5.639 -11.283 1.00 90.81 91 SER A C 1
ATOM 659 O O . SER A 1 91 ? 4.439 5.128 -12.402 1.00 90.81 91 SER A O 1
ATOM 661 N N . SER A 1 92 ? 5.384 6.570 -10.958 1.00 91.00 92 SER A N 1
ATOM 662 C CA . SER A 1 92 ? 6.406 7.039 -11.902 1.00 91.00 92 SER A CA 1
ATOM 663 C C . SER A 1 92 ? 7.398 5.937 -12.269 1.00 91.00 92 SER A C 1
ATOM 665 O O . SER A 1 92 ? 7.789 5.815 -13.424 1.00 91.00 92 SER A O 1
ATOM 667 N N . SER A 1 93 ? 7.747 5.057 -11.327 1.00 91.19 93 SER A N 1
ATOM 668 C CA . SER A 1 93 ? 8.601 3.897 -11.617 1.00 91.19 93 SER A CA 1
ATOM 669 C C . SER A 1 93 ? 7.954 2.936 -12.623 1.00 91.19 93 SER A C 1
ATOM 671 O O . SER A 1 93 ? 8.645 2.404 -13.488 1.00 91.19 93 SER A O 1
ATOM 673 N N . VAL A 1 94 ? 6.631 2.752 -12.555 1.00 89.62 94 VAL A N 1
ATOM 674 C CA . VAL A 1 94 ? 5.875 1.905 -13.495 1.00 89.62 94 VAL A CA 1
ATOM 675 C C . VAL A 1 94 ? 5.662 2.604 -14.842 1.00 89.62 94 VAL A C 1
ATOM 677 O O . VAL A 1 94 ? 5.883 1.997 -15.885 1.00 89.62 94 VAL A O 1
ATOM 680 N N . SER A 1 95 ? 5.263 3.878 -14.829 1.00 89.06 95 SER A N 1
ATOM 681 C CA . SER A 1 95 ? 4.875 4.621 -16.039 1.00 89.06 95 SER A CA 1
ATOM 682 C C . SER A 1 95 ? 6.075 5.108 -16.855 1.00 89.06 95 SER A C 1
ATOM 684 O O . SER A 1 95 ? 6.037 5.101 -18.082 1.00 89.06 95 SER A O 1
ATOM 686 N N . GLU A 1 96 ? 7.146 5.530 -16.180 1.00 88.62 96 GLU A N 1
ATOM 687 C CA . GLU A 1 96 ? 8.349 6.114 -16.790 1.00 88.62 96 GLU A CA 1
ATOM 688 C C . GLU A 1 96 ? 9.543 5.142 -16.775 1.00 88.62 96 GLU A C 1
ATOM 690 O O . GLU A 1 96 ? 10.662 5.536 -17.103 1.00 88.62 96 GLU A O 1
ATOM 695 N N . ALA A 1 97 ? 9.331 3.881 -16.371 1.00 84.19 97 ALA A N 1
ATOM 696 C CA . ALA A 1 97 ? 10.365 2.845 -16.250 1.00 84.19 97 ALA A CA 1
ATOM 697 C C . ALA A 1 97 ? 11.601 3.290 -15.436 1.00 84.19 97 ALA A C 1
ATOM 699 O O . ALA A 1 97 ? 12.746 2.964 -15.760 1.00 84.19 97 ALA A O 1
ATOM 700 N N . CYS A 1 98 ? 11.371 4.056 -14.369 1.00 86.06 98 CY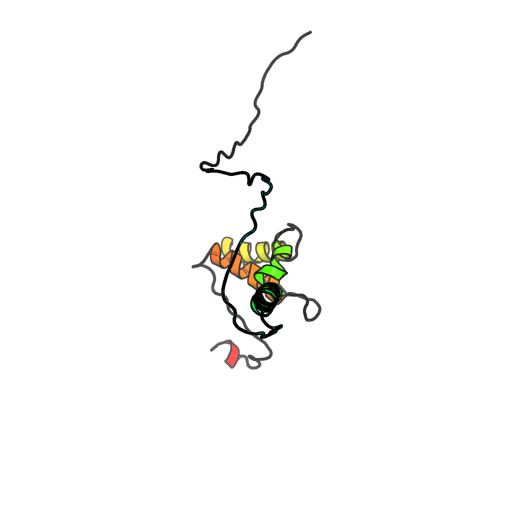S A N 1
ATOM 701 C CA . CYS A 1 98 ? 12.421 4.555 -13.487 1.00 86.06 98 CYS A CA 1
ATOM 702 C C . CYS A 1 98 ? 12.725 3.574 -12.344 1.00 86.06 98 CYS A C 1
ATOM 704 O O . CYS A 1 98 ? 11.826 2.971 -11.763 1.00 86.06 98 CYS A O 1
ATOM 706 N N . ASN A 1 99 ? 14.003 3.449 -11.974 1.00 91.69 99 ASN A N 1
ATOM 707 C CA . ASN A 1 99 ? 14.440 2.607 -10.859 1.00 91.69 99 ASN A CA 1
ATOM 708 C C . ASN A 1 99 ? 14.589 3.442 -9.580 1.00 91.69 99 ASN A C 1
ATOM 710 O O . ASN A 1 99 ? 15.657 3.993 -9.308 1.00 91.69 99 ASN A O 1
ATOM 714 N N . ASN A 1 100 ? 13.506 3.552 -8.810 1.00 91.19 100 ASN A N 1
ATOM 715 C CA . ASN A 1 100 ? 13.489 4.285 -7.547 1.00 91.19 100 ASN A CA 1
ATOM 716 C C . ASN A 1 100 ? 13.509 3.334 -6.343 1.00 91.19 100 ASN A C 1
ATOM 718 O O . ASN A 1 100 ? 12.830 2.309 -6.323 1.00 91.19 100 ASN A O 1
ATOM 722 N N . SER A 1 101 ? 14.227 3.722 -5.287 1.00 92.00 101 SER A N 1
ATOM 723 C CA . SER A 1 101 ? 14.258 3.005 -4.007 1.00 92.0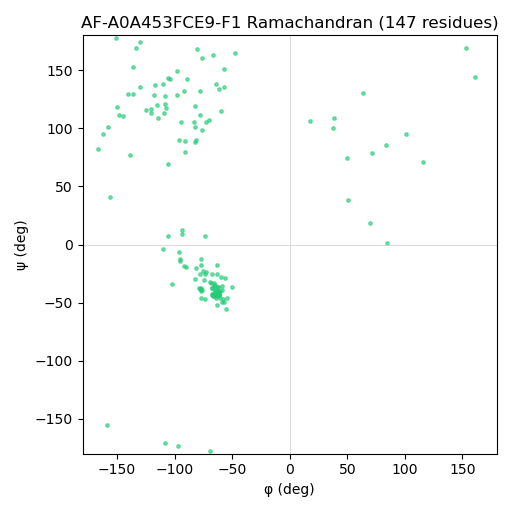0 101 SER A CA 1
ATOM 724 C C . SER A 1 101 ? 13.707 3.873 -2.878 1.00 92.00 101 SER A C 1
ATOM 726 O O . SER A 1 101 ? 14.071 5.045 -2.768 1.00 92.00 101 SER A O 1
ATOM 728 N N . VAL A 1 102 ? 12.882 3.299 -2.000 1.00 92.31 102 VAL A N 1
ATOM 729 C CA . VAL A 1 102 ? 12.264 4.014 -0.871 1.00 92.31 102 VAL A CA 1
ATOM 730 C C . VAL A 1 102 ? 12.461 3.232 0.426 1.00 92.31 102 VAL A C 1
ATOM 732 O O . VAL A 1 102 ? 12.243 2.024 0.467 1.00 92.31 102 VAL A O 1
ATOM 735 N N . LEU A 1 103 ? 12.826 3.929 1.508 1.00 93.12 103 LEU A N 1
ATOM 736 C CA . LEU A 1 103 ? 12.964 3.358 2.850 1.00 93.12 103 LEU A CA 1
ATOM 737 C C . LEU A 1 103 ? 11.932 3.966 3.813 1.00 93.12 103 LEU A C 1
ATOM 739 O O . LEU A 1 103 ? 11.939 5.168 4.070 1.00 93.12 103 LEU A O 1
ATOM 743 N N . LEU A 1 104 ? 11.062 3.129 4.388 1.00 91.38 104 LEU A N 1
ATOM 744 C CA . LEU A 1 104 ? 10.012 3.557 5.323 1.00 91.38 104 LEU A CA 1
ATOM 745 C C . LEU A 1 104 ? 10.462 3.432 6.792 1.00 91.38 104 LEU A C 1
ATOM 747 O O . LEU A 1 104 ? 10.473 2.349 7.389 1.00 91.38 104 LEU A O 1
ATOM 751 N N . LEU A 1 105 ? 10.770 4.568 7.418 1.00 92.12 105 LEU A N 1
ATOM 752 C CA . LEU A 1 105 ? 11.211 4.669 8.816 1.00 92.12 105 LEU A CA 1
ATOM 753 C C . LEU A 1 105 ? 10.057 5.044 9.761 1.00 92.12 105 LEU A C 1
ATOM 755 O O . LEU A 1 105 ? 9.096 5.691 9.366 1.00 92.12 105 LEU A O 1
ATOM 759 N N . GLY A 1 106 ? 10.114 4.576 11.016 1.00 91.12 106 GLY A N 1
ATOM 760 C CA . GLY A 1 106 ? 9.079 4.846 12.030 1.00 91.12 106 GLY A CA 1
ATOM 761 C C . GLY A 1 106 ? 8.960 3.767 13.121 1.00 91.12 106 GLY A C 1
ATOM 762 O O . GLY A 1 106 ? 9.537 2.684 12.969 1.00 91.12 106 GLY A O 1
ATOM 763 N N . PRO A 1 107 ? 8.201 4.022 14.200 1.00 95.25 107 PRO A N 1
ATOM 764 C CA . PRO A 1 107 ? 8.001 3.059 15.281 1.00 95.25 107 PRO A CA 1
ATOM 765 C C . PRO A 1 107 ? 7.214 1.818 14.825 1.00 95.25 107 PRO A C 1
ATOM 767 O O . PRO A 1 107 ? 6.557 1.804 13.775 1.00 95.25 107 PRO A O 1
ATOM 770 N N . ARG A 1 108 ? 7.286 0.746 15.624 1.00 90.69 108 ARG A N 1
ATOM 771 C CA . ARG A 1 108 ? 6.478 -0.469 15.421 1.00 90.69 108 ARG A CA 1
ATOM 772 C C . ARG A 1 108 ? 4.993 -0.115 15.599 1.00 90.69 108 ARG A C 1
ATOM 774 O O . ARG A 1 108 ? 4.651 0.659 16.483 1.00 90.69 108 ARG A O 1
ATOM 781 N N . GLY A 1 109 ? 4.125 -0.647 14.737 1.00 86.06 109 GLY A N 1
ATOM 782 C CA . GLY A 1 109 ? 2.680 -0.367 14.771 1.00 86.06 109 GLY A CA 1
ATOM 783 C C . GLY A 1 109 ? 2.227 0.908 14.042 1.00 86.06 109 GLY A C 1
ATOM 784 O O . GLY A 1 109 ? 1.036 1.174 13.989 1.00 86.06 109 GLY A O 1
ATOM 785 N N . CYS A 1 110 ? 3.129 1.667 13.407 1.00 83.94 110 CYS A N 1
ATOM 786 C CA . CYS A 1 110 ? 2.788 2.898 12.669 1.00 83.94 110 CYS A CA 1
ATOM 787 C C . CYS A 1 110 ? 2.069 2.656 11.314 1.00 83.94 110 CYS A C 1
ATOM 789 O O . CYS A 1 110 ? 1.887 3.577 10.528 1.00 83.94 110 CYS A O 1
ATOM 791 N N . GLY A 1 111 ? 1.686 1.415 10.989 1.00 86.38 111 GLY A N 1
ATOM 792 C CA . GLY A 1 111 ? 0.967 1.112 9.743 1.00 86.38 111 GLY A CA 1
ATOM 793 C C . GLY A 1 111 ? 1.799 1.246 8.462 1.00 86.38 111 GLY A C 1
ATOM 794 O O . GLY A 1 111 ? 1.236 1.333 7.380 1.00 86.38 111 GLY A O 1
ATOM 795 N N . LYS A 1 112 ? 3.137 1.243 8.558 1.00 90.38 112 LYS A N 1
ATOM 796 C CA . LYS A 1 112 ? 4.043 1.392 7.402 1.00 90.38 112 LYS A CA 1
ATOM 797 C C . LYS A 1 112 ? 3.776 0.372 6.293 1.00 90.38 112 LYS A C 1
ATOM 799 O O . LYS A 1 112 ? 3.691 0.751 5.133 1.00 90.38 112 LYS A O 1
ATOM 804 N N . GLY A 1 113 ? 3.612 -0.898 6.671 1.00 89.12 113 GLY A N 1
ATOM 805 C CA . GLY A 1 113 ? 3.256 -1.966 5.735 1.00 89.12 113 GLY A CA 1
ATOM 806 C C . GLY A 1 113 ? 1.885 -1.740 5.104 1.00 89.12 113 GLY A C 1
ATOM 807 O O . GLY A 1 113 ? 1.766 -1.803 3.894 1.00 89.12 113 GLY A O 1
ATOM 808 N N . ALA A 1 114 ? 0.887 -1.346 5.897 1.00 87.94 114 ALA A N 1
ATOM 809 C CA . ALA A 1 114 ? -0.460 -1.110 5.392 1.00 87.94 114 ALA A CA 1
ATOM 810 C C . ALA A 1 114 ? -0.545 0.063 4.399 1.00 87.94 114 ALA A C 1
ATOM 812 O O . ALA A 1 114 ? -1.303 -0.005 3.439 1.00 87.94 114 ALA A O 1
ATOM 813 N N . VAL A 1 115 ? 0.248 1.129 4.585 1.00 87.81 115 VAL A N 1
ATOM 814 C CA . VAL A 1 115 ? 0.347 2.216 3.591 1.00 87.81 115 VAL A CA 1
ATOM 815 C C . VAL A 1 115 ? 0.904 1.707 2.267 1.00 87.81 115 VAL A C 1
ATOM 817 O O . VAL A 1 115 ? 0.393 2.071 1.213 1.00 87.81 115 VAL A O 1
ATOM 820 N N . LEU A 1 116 ? 1.928 0.859 2.325 1.00 90.19 116 LEU A N 1
ATOM 821 C CA . LEU A 1 116 ? 2.532 0.254 1.145 1.00 90.19 116 LEU A CA 1
ATO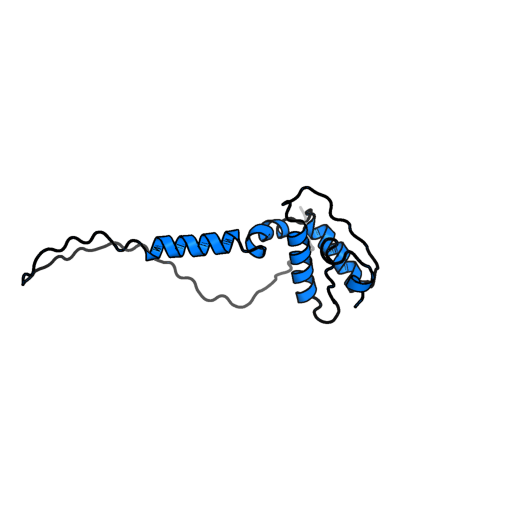M 822 C C . LEU A 1 116 ? 1.568 -0.720 0.452 1.00 90.19 116 LEU A C 1
ATOM 824 O O . LEU A 1 116 ? 1.425 -0.648 -0.765 1.00 90.19 116 LEU A O 1
ATOM 828 N N . ASP A 1 117 ? 0.865 -1.560 1.215 1.00 89.81 117 ASP A N 1
ATOM 829 C CA . ASP A 1 117 ? -0.122 -2.505 0.685 1.00 89.81 117 ASP A CA 1
ATOM 830 C C . ASP A 1 117 ? -1.273 -1.761 -0.028 1.00 89.81 117 ASP A C 1
ATOM 832 O O . ASP A 1 117 ? -1.611 -2.119 -1.151 1.00 89.81 117 ASP A O 1
ATOM 836 N N . MET A 1 118 ? -1.787 -0.654 0.529 1.00 87.56 118 MET A N 1
ATOM 837 C CA . MET A 1 118 ? -2.801 0.173 -0.152 1.00 87.56 118 MET A CA 1
ATOM 838 C C . MET A 1 118 ? -2.310 0.760 -1.479 1.00 87.56 118 MET A C 1
ATOM 840 O O . MET A 1 118 ? -3.034 0.730 -2.468 1.00 87.56 118 MET A O 1
ATOM 844 N N . VAL A 1 119 ? -1.094 1.321 -1.510 1.00 89.88 119 VAL A N 1
ATOM 845 C CA . VAL A 1 119 ? -0.529 1.892 -2.746 1.00 89.88 119 VAL A CA 1
ATOM 846 C C . VAL A 1 119 ? -0.370 0.809 -3.811 1.00 89.88 119 VAL A C 1
ATOM 848 O O . VAL A 1 119 ? -0.660 1.051 -4.979 1.00 89.88 119 VAL A O 1
ATOM 851 N N . LEU A 1 120 ? 0.076 -0.383 -3.412 1.00 90.44 120 LEU A N 1
ATOM 852 C CA . LEU A 1 120 ? 0.217 -1.523 -4.313 1.00 90.44 120 LEU A CA 1
ATOM 853 C C . LEU A 1 120 ? -1.132 -2.010 -4.839 1.00 90.44 120 LEU A C 1
ATOM 855 O O . LEU A 1 120 ? -1.221 -2.315 -6.021 1.00 90.44 120 LEU A O 1
ATOM 859 N N . GLU A 1 121 ? -2.166 -2.078 -3.999 1.00 89.31 121 GLU A N 1
ATOM 860 C CA . GLU A 1 121 ? -3.529 -2.403 -4.438 1.00 89.31 121 GLU A CA 1
ATOM 861 C C . GLU A 1 121 ? -4.009 -1.420 -5.512 1.00 89.31 121 GLU A C 1
ATOM 863 O O . GLU A 1 121 ? -4.407 -1.852 -6.591 1.00 89.31 121 GLU A O 1
ATOM 868 N N . ASP A 1 122 ? -3.862 -0.114 -5.268 1.00 88.56 122 ASP A N 1
ATOM 869 C CA . ASP A 1 122 ? -4.294 0.924 -6.212 1.00 88.56 122 ASP A CA 1
ATOM 870 C C . ASP A 1 122 ? -3.541 0.842 -7.552 1.00 88.56 122 ASP A C 1
ATOM 872 O O . ASP A 1 122 ? -4.132 1.002 -8.616 1.00 88.56 122 ASP A O 1
ATOM 876 N N . LEU A 1 123 ? -2.234 0.570 -7.519 1.00 89.25 123 LEU A N 1
ATOM 877 C CA . LEU A 1 123 ? -1.431 0.453 -8.741 1.00 89.25 123 LEU A CA 1
ATOM 878 C C . LEU A 1 123 ? -1.680 -0.853 -9.494 1.00 89.25 123 LEU A C 1
ATOM 880 O O . LEU A 1 123 ? -1.586 -0.875 -10.719 1.00 89.25 123 LEU A O 1
ATOM 884 N N . LYS A 1 124 ? -2.013 -1.936 -8.789 1.00 89.44 124 LYS A N 1
ATOM 885 C CA . LYS A 1 124 ? -2.405 -3.199 -9.421 1.00 89.44 124 LYS A CA 1
ATOM 886 C C . LYS A 1 124 ? -3.758 -3.095 -10.120 1.00 89.44 124 LYS A C 1
ATOM 888 O O . LYS A 1 124 ? -3.950 -3.772 -11.125 1.00 89.44 124 LYS A O 1
ATOM 893 N N . GLU A 1 125 ? -4.677 -2.277 -9.606 1.00 88.38 125 GLU A N 1
ATOM 894 C CA . GLU A 1 125 ? -5.937 -1.966 -10.294 1.00 88.38 125 GLU A CA 1
ATOM 895 C C . GLU A 1 125 ? -5.700 -1.137 -11.567 1.00 88.38 125 GLU A C 1
ATOM 897 O O . GLU A 1 125 ? -6.360 -1.367 -12.578 1.00 88.38 125 GLU A O 1
ATOM 902 N N . GLU A 1 126 ? -4.738 -0.209 -11.543 1.00 87.75 126 GLU A N 1
ATOM 903 C CA . GLU A 1 126 ? -4.411 0.662 -12.681 1.00 87.75 126 GLU A CA 1
ATOM 904 C C . GLU A 1 126 ? -3.591 -0.059 -13.773 1.00 87.75 126 GLU A C 1
ATOM 906 O O . GLU A 1 126 ? -3.822 0.142 -14.969 1.00 87.75 126 GLU A O 1
ATOM 911 N N . HIS A 1 127 ? -2.661 -0.936 -13.376 1.00 85.69 127 HIS A N 1
ATOM 912 C CA . HIS A 1 127 ? -1.742 -1.647 -14.272 1.00 85.69 127 HIS A CA 1
ATOM 913 C C . HIS A 1 127 ? -1.550 -3.126 -13.865 1.00 85.69 127 HIS A C 1
ATOM 915 O O . HIS A 1 127 ? -0.501 -3.487 -13.320 1.00 85.69 127 HIS A O 1
ATOM 921 N N . PRO A 1 128 ? -2.520 -4.015 -14.153 1.00 79.88 128 PRO A N 1
ATOM 922 C CA . PRO A 1 128 ? -2.474 -5.409 -13.703 1.00 79.88 128 PRO A CA 1
ATOM 923 C C . PRO A 1 128 ? -1.333 -6.227 -14.328 1.00 79.88 128 PRO A C 1
ATOM 925 O O . PRO A 1 128 ? -0.768 -7.091 -13.662 1.00 79.88 128 PRO A O 1
ATOM 928 N N . ASP A 1 129 ? -0.959 -5.929 -15.576 1.00 80.44 129 ASP A N 1
ATOM 929 C CA . ASP A 1 129 ? -0.004 -6.742 -16.345 1.00 80.44 129 ASP A CA 1
ATOM 930 C C . ASP A 1 129 ? 1.447 -6.233 -16.266 1.00 80.44 129 ASP A C 1
ATOM 932 O O . ASP A 1 129 ? 2.377 -6.938 -16.655 1.00 80.44 129 ASP A O 1
ATOM 936 N N . ALA A 1 130 ? 1.663 -5.013 -15.762 1.00 82.25 130 ALA A N 1
ATOM 937 C CA . ALA A 1 130 ? 2.984 -4.376 -15.730 1.00 82.25 130 ALA A CA 1
ATOM 938 C C . ALA A 1 130 ? 3.726 -4.558 -14.394 1.00 82.25 130 ALA A C 1
ATOM 940 O O . ALA A 1 130 ? 4.924 -4.287 -14.316 1.00 82.25 130 ALA A O 1
ATOM 941 N N . ILE A 1 131 ? 3.035 -4.991 -13.332 1.00 86.31 131 ILE A N 1
ATOM 942 C CA . ILE A 1 131 ? 3.561 -4.957 -11.962 1.00 86.31 131 ILE A CA 1
ATOM 943 C C . ILE A 1 131 ? 3.610 -6.364 -11.367 1.00 86.31 131 ILE A C 1
ATOM 945 O O . ILE A 1 131 ? 2.584 -6.983 -11.092 1.00 86.31 131 ILE A O 1
ATOM 949 N N . SER A 1 132 ? 4.822 -6.832 -11.064 1.00 88.94 132 SER A N 1
ATOM 950 C CA . SER A 1 132 ? 5.048 -8.009 -10.221 1.00 88.94 132 SER A CA 1
ATOM 951 C C . SER A 1 132 ? 5.600 -7.576 -8.865 1.00 88.94 132 SER A C 1
ATOM 953 O O . SER A 1 132 ? 6.566 -6.817 -8.789 1.00 88.94 132 SER A O 1
ATOM 955 N N . VAL A 1 133 ? 4.971 -8.036 -7.782 1.00 89.31 133 VAL A N 1
ATOM 956 C CA . VAL A 1 133 ? 5.306 -7.629 -6.410 1.00 89.31 133 VAL A CA 1
ATOM 957 C C . VAL A 1 133 ? 6.016 -8.773 -5.699 1.00 89.31 133 VAL A C 1
ATOM 959 O O . VAL A 1 133 ? 5.420 -9.820 -5.455 1.00 89.31 133 VAL A O 1
ATOM 962 N N . ILE A 1 134 ? 7.268 -8.550 -5.301 1.00 91.12 134 ILE A N 1
ATOM 963 C CA . ILE A 1 134 ? 8.069 -9.514 -4.538 1.00 91.12 134 ILE A CA 1
ATOM 964 C C . ILE A 1 134 ? 8.223 -8.993 -3.106 1.00 91.12 134 ILE A C 1
ATOM 966 O O . ILE A 1 134 ? 8.738 -7.898 -2.885 1.00 91.12 134 ILE A O 1
ATOM 970 N N . ARG A 1 135 ? 7.763 -9.768 -2.115 1.00 91.06 135 ARG A N 1
ATOM 971 C CA . ARG A 1 135 ? 7.842 -9.410 -0.687 1.00 91.06 135 ARG A CA 1
ATOM 972 C C . ARG A 1 135 ? 8.868 -10.295 0.006 1.00 91.06 135 ARG A C 1
ATOM 974 O O . ARG A 1 135 ? 8.650 -11.492 0.164 1.00 91.06 135 ARG A O 1
ATOM 981 N N . LEU A 1 136 ? 9.960 -9.691 0.462 1.00 90.62 136 LEU A N 1
ATOM 982 C CA . LEU A 1 136 ? 10.997 -10.368 1.239 1.00 90.62 136 LEU A CA 1
ATOM 983 C C . LEU A 1 136 ? 10.903 -9.961 2.713 1.00 90.62 136 LEU A C 1
ATOM 985 O O . LEU A 1 136 ? 10.611 -8.808 3.032 1.00 90.62 136 LEU A O 1
ATOM 989 N N . ASN A 1 137 ? 11.158 -10.904 3.62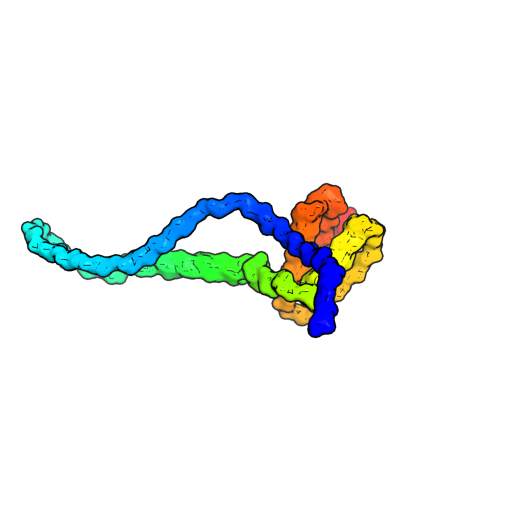1 1.00 89.31 137 ASN A N 1
ATOM 990 C CA . ASN A 1 137 ? 11.180 -10.651 5.059 1.00 89.31 137 ASN A CA 1
ATOM 991 C C . ASN A 1 137 ? 12.525 -11.094 5.634 1.00 89.31 137 ASN A C 1
ATOM 993 O O . ASN A 1 137 ? 12.807 -12.285 5.648 1.00 89.31 137 ASN A O 1
ATOM 997 N N . GLY A 1 138 ? 13.317 -10.162 6.167 1.00 89.44 138 GLY A N 1
ATOM 998 C CA . GLY A 1 138 ? 14.647 -10.470 6.710 1.00 89.44 138 GLY A CA 1
ATOM 999 C C . GLY A 1 138 ? 14.655 -11.418 7.918 1.00 89.44 138 GLY A C 1
ATOM 1000 O O . GLY A 1 138 ? 15.690 -12.002 8.216 1.00 89.44 138 GLY A O 1
ATOM 1001 N N . MET A 1 139 ? 13.519 -11.615 8.604 1.00 87.56 139 MET A N 1
ATOM 1002 C CA . MET A 1 139 ? 13.414 -12.641 9.655 1.00 87.56 139 MET A CA 1
ATOM 1003 C C . MET A 1 139 ? 13.242 -14.059 9.097 1.00 87.56 139 MET A C 1
ATOM 1005 O O . MET A 1 139 ? 13.537 -15.015 9.801 1.00 87.56 139 MET A O 1
ATOM 1009 N N . LEU A 1 140 ? 12.707 -14.196 7.879 1.00 87.88 140 LEU A N 1
ATOM 1010 C CA . LEU A 1 140 ? 12.459 -15.493 7.236 1.00 87.88 140 LEU A CA 1
ATOM 1011 C C . LEU A 1 140 ? 13.521 -15.813 6.176 1.00 87.88 140 LEU A C 1
ATOM 1013 O O . LEU A 1 140 ? 13.880 -16.968 5.989 1.00 87.88 140 LEU A O 1
ATOM 1017 N N . HIS A 1 141 ? 14.028 -14.792 5.490 1.00 86.88 141 HIS A N 1
ATOM 1018 C CA . HIS A 1 141 ? 15.022 -14.888 4.426 1.00 86.88 141 HIS A CA 1
ATOM 1019 C C . HIS A 1 141 ? 16.373 -14.394 4.957 1.00 86.88 141 HIS A C 1
ATOM 1021 O O . HIS A 1 141 ? 16.817 -13.299 4.619 1.00 86.88 141 HIS A O 1
ATOM 1027 N N . SER A 1 142 ? 16.977 -15.162 5.867 1.00 79.81 142 SER A N 1
ATOM 1028 C CA . SER A 1 142 ? 18.273 -14.817 6.476 1.00 79.81 142 SER A CA 1
ATOM 1029 C C . SER A 1 142 ? 19.477 -15.187 5.604 1.00 79.81 142 SER A C 1
ATOM 1031 O O . SER A 1 142 ? 20.539 -14.601 5.780 1.00 79.81 142 SER A O 1
ATOM 1033 N N . ASP A 1 143 ? 19.294 -16.107 4.653 1.00 80.88 143 ASP A N 1
ATOM 1034 C CA . ASP A 1 143 ? 20.310 -16.507 3.679 1.00 80.88 143 ASP A CA 1
ATOM 1035 C C . ASP A 1 143 ? 19.931 -16.012 2.276 1.00 80.88 143 ASP A C 1
ATOM 1037 O O . ASP A 1 143 ? 18.783 -16.16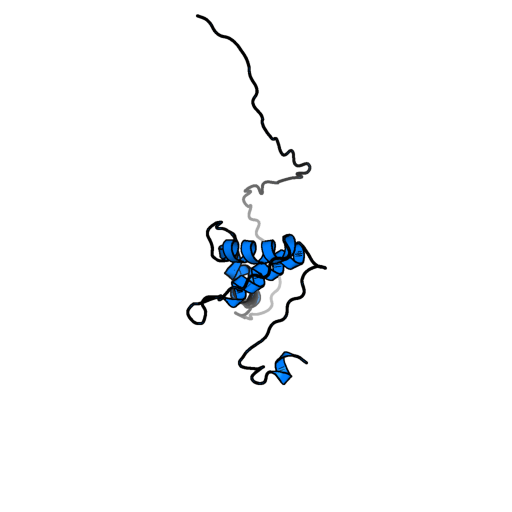6 1.848 1.00 80.88 143 ASP A O 1
ATOM 1041 N N . ASP A 1 144 ? 20.905 -15.501 1.516 1.00 75.12 144 ASP A N 1
ATOM 1042 C CA . ASP A 1 144 ? 20.694 -14.993 0.146 1.00 75.12 144 ASP A CA 1
ATOM 1043 C C . ASP A 1 144 ? 20.156 -16.068 -0.820 1.00 75.12 144 ASP A C 1
ATOM 1045 O O . ASP A 1 144 ? 19.410 -15.777 -1.758 1.00 75.12 144 ASP A O 1
ATOM 1049 N N . ASN A 1 145 ? 20.475 -17.341 -0.559 1.00 72.69 145 ASN A N 1
ATOM 1050 C CA . ASN A 1 145 ? 19.963 -18.478 -1.330 1.00 72.69 145 ASN A CA 1
ATOM 1051 C C . ASN A 1 145 ? 18.450 -18.680 -1.121 1.00 72.69 145 ASN A C 1
ATOM 1053 O O . ASN A 1 145 ? 17.728 -19.061 -2.037 1.00 72.69 145 ASN A O 1
ATOM 1057 N N . CYS A 1 146 ? 17.944 -18.373 0.075 1.00 63.97 146 CYS A N 1
ATOM 1058 C CA . CYS A 1 146 ? 16.523 -18.497 0.395 1.00 63.97 146 CYS A CA 1
ATOM 1059 C C . CYS A 1 146 ? 15.685 -17.348 -0.189 1.00 63.97 146 CYS A C 1
ATOM 1061 O O . CYS A 1 146 ? 14.469 -17.479 -0.279 1.00 63.97 146 CYS A O 1
ATOM 1063 N N . ALA A 1 147 ? 16.307 -16.232 -0.583 1.00 68.00 147 ALA A N 1
ATOM 1064 C CA . ALA A 1 147 ? 15.615 -15.069 -1.143 1.00 68.00 147 ALA A CA 1
ATOM 1065 C C . ALA A 1 147 ? 15.494 -15.091 -2.679 1.00 68.00 147 ALA A C 1
ATOM 1067 O O . ALA A 1 147 ? 14.689 -14.347 -3.234 1.00 68.00 147 ALA A O 1
ATOM 1068 N N . THR A 1 148 ? 16.309 -15.903 -3.359 1.00 66.75 148 THR A N 1
ATOM 1069 C CA . THR A 1 148 ? 16.463 -15.898 -4.827 1.00 66.75 148 THR A CA 1
ATOM 1070 C C . THR A 1 148 ? 15.878 -17.129 -5.524 1.00 66.75 148 THR A C 1
ATOM 1072 O O . THR A 1 148 ? 15.899 -17.184 -6.754 1.00 66.75 148 THR A O 1
ATOM 1075 N N . LYS A 1 149 ? 15.365 -18.101 -4.758 1.00 51.47 149 LYS A N 1
ATOM 1076 C CA . LYS A 1 149 ? 14.852 -19.387 -5.246 1.00 51.47 149 LYS A CA 1
ATOM 1077 C C . LYS A 1 149 ? 13.336 -19.415 -5.419 1.00 51.47 149 LYS A C 1
ATOM 1079 O O . LYS A 1 149 ? 12.631 -18.831 -4.568 1.00 51.47 149 LYS A O 1
#

InterPro domains:
  IPR016527 Origin recognition complex subunit 4 [PTHR12087] (53-149)
  IPR027417 P-loop containing nucleoside triphosphate hydrolase [G3DSA:3.40.50.300] (79-149)

Radius of gyration: 29.75 Å; Cα contacts (8 Å, |Δi|>4): 41; chains: 1; bounding box: 80×77×58 Å

Mean predicted aligned error: 17.73 Å

Nearest PDB structures (foldseek):
  7vdv-assembly1_T  TM=2.727E-01  e=6.234E+00  Homo sapiens

Foldseek 3Di:
DDDDDDDDDPDPDPDDDDDDDDDDDDDDDDDDDDDDDDDDDDDDDDPDDPPPVVVVVVVVVCCQVVPLCNVCVVQVPDCPHPLVVVLVQVVCCQPVVDDDDDDDDDDPPPCSVSSVVVSVVVVCVVPVPRDDDQDDDCVVCVDPVSRPD

Solvent-accessible surface area (backbone atoms only — not comparable to full-atom values): 10549 Å² total; per-residue (Å²): 140,83,86,84,89,82,92,83,84,86,77,85,77,82,80,80,87,85,86,85,80,87,77,86,83,75,89,77,80,86,84,91,82,85,90,91,90,87,85,91,78,80,91,76,92,74,95,80,82,74,62,67,62,57,52,50,52,50,52,54,52,49,47,50,73,69,34,63,69,62,66,48,49,69,54,72,76,43,83,89,30,74,49,46,56,49,39,50,55,53,49,44,26,68,77,69,71,44,94,77,86,88,84,92,82,79,67,90,87,71,50,67,65,59,51,52,52,52,43,50,52,56,46,42,72,77,38,64,90,80,63,85,88,86,90,84,49,71,91,80,40,76,46,75,71,68,68,74,109

Organism: Aegilops tauschii subsp. strangulata (NCBI:txid200361)

Secondary structure (DSSP, 8-state):
--------------------------------------------------HHHHHHHHHHHHHHHH-HHHHHHHHHT-TTSHHHHHHHHHHHHHHS-----------TTS-HHHHHHHHHHHHHHH-TTT-------TTT--SHHHHH-

Sequence (149 aa):
LPSPAHTAALSLAWRLPGCPSSPSVALQALPVAAPPPSSSAARQLTPMAAAPVASQAQAVLRGRLCDPAFVHSRLRSSPDTNYSKLKYLVSSSVSEACNNSVLLLGPRGCGKGAVLDMVLEDLKEEHPDAISVIRLNGMLHSDDNCATK

pLDDT: mean 70.24, std 20.71, range [35.0, 95.25]